Protein AF-A0A9E1ZMA5-F1 (afdb_monomer_lite)

Foldseek 3Di:
DDDDDDDDDDDDDPDPPDPDPPPPPPPPVPVPPPPVVVVVLVVLLVLLVVLLVQLVVLLVVLLVVLVVQCVVVDDDPVSNVVSVVSNVVSNVVSVVSNVVSVVSVVVSVVVVVVVVVVVVVVVVVVVVVVVVVPD

Secondary structure (DSSP, 8-state):
--------------------GGG-----------HHHHHHHHHHHHHHHHHHHHHHHHHHHHHHHHHHHHHHH-S-HHHHHHHHHHHHHHHHHHHHHHHHHHHHHHHHHHHHHHHHHHHHHHHHHHHHHHHTT--

pLDDT: mean 74.42, std 21.6, range [31.61, 96.75]

Sequence (135 aa):
MQQTDTQWDSSPNDQRAFPNPNNSKSSESEITYSPARVNNYSSIKSVASFFVFAAWLFVIIGSIASTLYLFNTGFDFIKIGTAFLIFLLFGTSAFFFVFSAQSIYVILDIEANSRQTTKTLEKILRILSANDIEL

Structure (mmCIF, N/CA/C/O backbone):
data_AF-A0A9E1ZMA5-F1
#
_entry.id   AF-A0A9E1ZMA5-F1
#
loop_
_atom_site.group_PDB
_atom_site.id
_atom_site.type_symbol
_atom_site.label_atom_id
_atom_site.label_alt_id
_atom_site.label_comp_id
_atom_site.label_asym_id
_atom_site.label_entity_id
_atom_site.label_seq_id
_atom_site.pdbx_PDB_ins_code
_atom_site.Cartn_x
_atom_site.Cartn_y
_atom_site.Cartn_z
_atom_site.occupancy
_atom_site.B_iso_or_equiv
_atom_site.auth_seq_id
_atom_site.auth_comp_id
_atom_site.auth_asym_id
_atom_site.auth_atom_id
_atom_site.pdbx_PDB_model_num
ATOM 1 N N . MET A 1 1 ? -77.661 -38.646 11.990 1.00 40.56 1 MET A N 1
ATOM 2 C CA . MET A 1 1 ? -76.882 -39.597 12.815 1.00 40.56 1 MET A CA 1
ATOM 3 C C . MET A 1 1 ? -75.423 -39.196 12.621 1.00 40.56 1 MET A C 1
ATOM 5 O O . MET A 1 1 ? -74.973 -39.319 11.498 1.00 40.56 1 MET A O 1
ATOM 9 N N . GLN A 1 2 ? -74.680 -38.562 13.527 1.00 40.91 2 GLN A N 1
ATOM 10 C CA . GLN A 1 2 ? -74.692 -38.473 14.993 1.00 40.91 2 GLN A CA 1
ATOM 11 C C . GLN A 1 2 ? -74.788 -37.012 15.495 1.00 40.91 2 GLN A C 1
ATOM 13 O O . GLN A 1 2 ? -74.405 -36.083 14.791 1.00 40.91 2 GLN A O 1
ATOM 18 N N . GLN A 1 3 ? -75.352 -36.858 16.696 1.00 33.31 3 GLN A N 1
ATOM 19 C CA . GLN A 1 3 ? -75.436 -35.651 17.533 1.00 33.31 3 GLN A CA 1
ATOM 20 C C . GLN A 1 3 ? -74.205 -35.516 18.450 1.00 33.31 3 GLN A C 1
ATOM 22 O O . GLN A 1 3 ? -73.451 -36.477 18.586 1.00 33.31 3 GLN A O 1
ATOM 27 N N . THR A 1 4 ? -74.167 -34.380 19.165 1.00 37.62 4 THR A N 1
ATOM 28 C CA . THR A 1 4 ? -73.482 -34.036 20.438 1.00 37.62 4 THR A CA 1
ATOM 29 C C . THR A 1 4 ? -72.155 -33.279 20.325 1.00 37.62 4 THR A C 1
ATOM 31 O O . THR A 1 4 ? -71.304 -33.652 19.529 1.00 37.62 4 THR A O 1
ATOM 34 N N . ASP A 1 5 ? -71.865 -32.211 21.075 1.00 35.72 5 ASP A N 1
ATOM 35 C CA . ASP A 1 5 ? -72.645 -31.281 21.913 1.00 35.72 5 ASP A CA 1
ATOM 36 C C . ASP A 1 5 ? -71.749 -30.044 22.149 1.00 35.72 5 ASP A C 1
ATOM 38 O O . ASP A 1 5 ? -70.539 -30.167 22.344 1.00 35.72 5 ASP A O 1
ATOM 42 N N . THR A 1 6 ? -72.323 -28.842 22.135 1.00 44.59 6 THR A N 1
ATOM 43 C CA . THR A 1 6 ? -71.701 -27.632 22.701 1.00 44.59 6 THR A CA 1
ATOM 44 C C . THR A 1 6 ? -71.899 -27.623 24.212 1.00 44.59 6 THR A C 1
ATOM 46 O O . THR A 1 6 ? -73.045 -27.656 24.652 1.00 44.59 6 THR A O 1
ATOM 49 N N . GLN A 1 7 ? -70.836 -27.439 25.000 1.00 31.61 7 GLN A N 1
ATOM 50 C CA . GLN A 1 7 ? -70.981 -26.944 26.371 1.00 31.61 7 GLN A CA 1
ATOM 51 C C . GLN A 1 7 ? -69.816 -26.021 26.751 1.00 31.61 7 GLN A C 1
ATOM 53 O O . GLN A 1 7 ? -68.664 -26.437 26.850 1.00 31.61 7 GLN A O 1
ATOM 58 N N . TRP A 1 8 ? -70.148 -24.741 26.920 1.00 37.75 8 TRP A N 1
ATOM 59 C CA . TRP A 1 8 ? -69.373 -23.773 27.689 1.00 37.75 8 TRP A CA 1
ATOM 60 C C . TRP A 1 8 ? -69.578 -24.073 29.173 1.00 37.75 8 TRP A C 1
ATOM 62 O O . TRP A 1 8 ? -70.722 -24.246 29.593 1.00 37.75 8 TRP A O 1
ATOM 72 N N . ASP A 1 9 ? -68.503 -24.082 29.958 1.00 35.44 9 ASP A N 1
ATOM 73 C CA . ASP A 1 9 ? -68.602 -24.027 31.414 1.00 35.44 9 ASP A CA 1
ATOM 74 C C . ASP A 1 9 ? -67.513 -23.127 32.020 1.00 35.44 9 ASP A C 1
ATOM 76 O O . ASP A 1 9 ? -66.517 -22.773 31.389 1.00 35.44 9 ASP A O 1
ATOM 80 N N . SER A 1 10 ? -67.792 -22.693 33.235 1.00 43.41 10 SER A N 1
ATOM 81 C CA . SER A 1 10 ? -67.541 -21.371 33.798 1.00 43.41 10 SER A CA 1
ATOM 82 C C . SER A 1 10 ? -66.279 -21.311 34.677 1.00 43.41 10 SER A C 1
ATOM 84 O O . SER A 1 10 ? -65.967 -22.262 35.384 1.00 43.41 10 SER A O 1
ATOM 86 N N . SER A 1 11 ? -65.605 -20.150 34.694 1.00 39.47 11 SER A N 1
ATOM 87 C CA . SER A 1 11 ? -64.597 -19.684 35.686 1.00 39.47 11 SER A CA 1
ATOM 88 C C . SER A 1 11 ? -64.997 -20.027 37.142 1.00 39.47 11 SER A C 1
ATOM 90 O O . SER A 1 11 ? -66.198 -19.933 37.411 1.00 39.47 11 SER A O 1
ATOM 92 N N . PRO A 1 12 ? -64.095 -20.362 38.107 1.00 41.72 12 PRO A N 1
ATOM 93 C CA . PRO A 1 12 ? -63.187 -19.366 38.718 1.00 41.72 12 PRO A CA 1
ATOM 94 C C . PRO A 1 12 ? -61.888 -19.919 39.360 1.00 41.72 12 PRO A C 1
ATOM 96 O O . PRO A 1 12 ? -61.926 -20.842 40.165 1.00 41.72 12 PRO A O 1
ATOM 99 N N . ASN A 1 13 ? -60.733 -19.297 39.103 1.00 35.97 13 ASN A N 1
ATOM 100 C CA . ASN A 1 13 ? -59.745 -19.021 40.161 1.00 35.97 13 ASN A CA 1
ATOM 101 C C . ASN A 1 13 ? -58.553 -18.228 39.622 1.00 35.97 13 ASN A C 1
ATOM 103 O O . ASN A 1 13 ? -57.621 -18.762 39.021 1.00 35.97 13 ASN A O 1
ATOM 107 N N . ASP A 1 14 ? -58.583 -16.939 39.942 1.00 47.12 14 ASP A N 1
ATOM 108 C CA . ASP A 1 14 ? -57.405 -16.130 40.205 1.00 47.12 14 ASP A CA 1
ATOM 109 C C . ASP A 1 14 ? -56.478 -16.854 41.194 1.00 47.12 14 ASP A C 1
ATOM 111 O O . ASP A 1 14 ? -56.626 -16.758 42.411 1.00 47.12 14 ASP A O 1
ATOM 115 N N . GLN A 1 15 ? -55.468 -17.550 40.685 1.00 40.34 15 GLN A N 1
ATOM 116 C CA . GLN A 1 15 ? -54.237 -17.761 41.434 1.00 40.34 15 GLN A CA 1
ATOM 117 C C . GLN A 1 15 ? -53.118 -17.081 40.666 1.00 40.34 15 GLN A C 1
ATOM 119 O O . GLN A 1 15 ? -52.519 -17.635 39.747 1.00 40.34 15 GLN A O 1
ATOM 124 N N . ARG A 1 16 ? -52.851 -15.831 41.064 1.00 40.94 16 ARG A N 1
ATOM 125 C CA . ARG A 1 16 ? -51.581 -15.158 40.802 1.00 40.94 16 ARG A CA 1
ATOM 126 C C . ARG A 1 16 ? -50.485 -16.060 41.362 1.00 40.94 16 ARG A C 1
ATOM 128 O O . ARG A 1 16 ? -50.211 -16.039 42.559 1.00 40.94 16 ARG A O 1
ATOM 135 N N . ALA A 1 17 ? -49.892 -16.883 40.508 1.00 40.66 17 ALA A N 1
ATOM 136 C CA . ALA A 1 17 ? -48.641 -17.539 40.822 1.00 40.66 17 ALA A CA 1
ATOM 137 C C . ALA A 1 17 ? -47.602 -16.423 40.963 1.00 40.66 17 ALA A C 1
ATOM 139 O O . ALA A 1 17 ? -47.193 -15.810 39.977 1.00 40.66 17 ALA A O 1
ATOM 140 N N . PHE A 1 18 ? -47.246 -16.098 42.205 1.00 41.31 18 PHE A N 1
ATOM 141 C CA . PHE A 1 18 ? -46.121 -15.221 42.487 1.00 41.31 18 PHE A CA 1
ATOM 142 C C . PHE A 1 18 ? -44.887 -15.810 41.793 1.00 41.31 18 PHE A C 1
ATOM 144 O O . PHE A 1 18 ? -44.570 -16.981 42.031 1.00 41.31 18 PHE A O 1
ATOM 151 N N . PRO A 1 19 ? -44.198 -15.060 40.917 1.00 43.59 19 PRO A N 1
ATOM 152 C CA . PRO A 1 19 ? -42.943 -15.535 40.369 1.00 43.59 19 PRO A CA 1
ATOM 153 C C . PRO A 1 19 ? -41.966 -15.736 41.530 1.00 43.59 19 PRO A C 1
ATOM 155 O O . PRO A 1 19 ? -41.741 -14.832 42.332 1.00 43.59 19 PRO A O 1
ATOM 158 N N . ASN A 1 20 ? -41.424 -16.949 41.637 1.00 41.25 20 ASN A N 1
ATOM 159 C CA . ASN A 1 20 ? -40.355 -17.280 42.570 1.00 41.25 20 ASN A CA 1
ATOM 160 C C . ASN A 1 20 ? -39.155 -16.349 42.289 1.00 41.25 20 ASN A C 1
ATOM 162 O O . ASN A 1 20 ? -38.581 -16.443 41.199 1.00 41.25 20 ASN A O 1
ATOM 166 N N . PRO A 1 21 ? -38.757 -15.468 43.226 1.00 47.53 21 PRO A N 1
ATOM 167 C CA . PRO A 1 21 ? -37.695 -14.489 42.995 1.00 47.53 21 PRO A CA 1
ATOM 168 C C . PRO A 1 21 ? -36.304 -15.126 42.845 1.00 47.53 21 PRO A C 1
ATOM 170 O O . PRO A 1 21 ? -35.377 -14.458 42.399 1.00 47.53 21 PRO A O 1
ATOM 173 N N . ASN A 1 22 ? -36.155 -16.423 43.134 1.00 42.69 22 ASN A N 1
ATOM 174 C CA . ASN A 1 22 ? -34.858 -17.105 43.124 1.00 42.69 22 ASN A CA 1
ATOM 175 C C . ASN A 1 22 ? -34.517 -17.805 41.800 1.00 42.69 22 ASN A C 1
ATOM 177 O O . ASN A 1 22 ? -33.535 -18.540 41.741 1.00 42.69 22 ASN A O 1
ATOM 181 N N . ASN A 1 23 ? -35.307 -17.610 40.738 1.00 42.53 23 ASN A N 1
ATOM 182 C CA . ASN A 1 23 ? -35.002 -18.170 39.416 1.00 42.53 23 ASN A CA 1
ATOM 183 C C . ASN A 1 23 ? -34.707 -17.096 38.360 1.00 42.53 23 ASN A C 1
ATOM 185 O O . ASN A 1 23 ? -34.967 -17.294 37.172 1.00 42.53 23 ASN A O 1
ATOM 189 N N . SER A 1 24 ? -34.124 -15.969 38.774 1.00 42.00 24 SER A N 1
ATOM 190 C CA . SER A 1 24 ? -33.403 -15.086 37.861 1.00 42.00 24 SER A CA 1
ATOM 191 C C . SER A 1 24 ? -32.073 -15.745 37.485 1.00 42.00 24 SER A C 1
ATOM 193 O O . SER A 1 24 ? -30.986 -15.313 37.858 1.00 42.00 24 SER A O 1
ATOM 195 N N . LYS A 1 25 ? -32.145 -16.783 36.641 1.00 39.88 25 LYS A N 1
ATOM 196 C CA . LYS A 1 25 ? -31.126 -16.904 35.599 1.00 39.88 25 LYS A CA 1
ATOM 197 C C . LYS A 1 25 ? -31.212 -15.579 34.859 1.00 39.88 25 LYS A C 1
ATOM 199 O O . LYS A 1 25 ? -32.134 -15.381 34.069 1.00 39.88 25 LYS A O 1
ATOM 204 N N . SER A 1 26 ? -30.333 -14.642 35.213 1.00 40.47 26 SER A N 1
ATOM 205 C CA . SER A 1 26 ? -30.095 -13.466 34.406 1.00 40.47 26 SER A CA 1
ATOM 206 C C . SER A 1 26 ? -29.814 -14.031 33.028 1.00 40.47 26 SER A C 1
ATOM 208 O O . SER A 1 26 ? -28.816 -14.710 32.790 1.00 40.47 26 SER A O 1
ATOM 210 N N . SER A 1 27 ? -30.785 -13.882 32.135 1.00 41.84 27 SER A N 1
ATOM 211 C CA . SER A 1 27 ? -30.512 -13.973 30.724 1.00 41.84 27 SER A CA 1
ATOM 212 C C . SER A 1 27 ? -29.455 -12.905 30.521 1.00 41.84 27 SER A C 1
ATOM 214 O O . SER A 1 27 ? -29.780 -11.717 30.483 1.00 41.84 27 SER A O 1
ATOM 216 N N . GLU A 1 28 ? -28.188 -13.319 30.532 1.00 46.53 28 GLU A N 1
ATOM 217 C CA . GLU A 1 28 ? -27.114 -12.608 29.881 1.00 46.53 28 GLU A CA 1
ATOM 218 C C . GLU A 1 28 ? -27.665 -12.335 28.493 1.00 46.53 28 GLU A C 1
ATOM 220 O O . GLU A 1 28 ? -27.650 -13.186 27.607 1.00 46.53 28 GLU A O 1
ATOM 225 N N . SER A 1 29 ? -28.264 -11.161 28.325 1.00 46.53 29 SER A N 1
ATOM 226 C CA . SER A 1 29 ? -28.430 -10.556 27.030 1.00 46.53 29 SER A CA 1
ATOM 227 C C . SER A 1 29 ? -27.001 -10.296 26.583 1.00 46.53 29 SER A C 1
ATOM 229 O O . SER A 1 29 ? -26.416 -9.238 26.813 1.00 46.53 29 SER A O 1
ATOM 231 N N . GLU A 1 30 ? -26.371 -11.347 26.063 1.00 44.91 30 GLU A N 1
ATOM 232 C CA . GLU A 1 30 ? -25.208 -11.236 25.221 1.00 44.91 30 GLU A CA 1
ATOM 233 C C . GLU A 1 30 ? -25.655 -10.284 24.125 1.00 44.91 30 GLU A C 1
ATOM 235 O O . GLU A 1 30 ? -26.567 -10.596 23.350 1.00 44.91 30 GLU A O 1
ATOM 240 N N . ILE A 1 31 ? -25.117 -9.063 24.155 1.00 51.16 31 ILE A N 1
ATOM 241 C CA . ILE A 1 31 ? -25.389 -8.059 23.138 1.00 51.16 31 ILE A CA 1
ATOM 242 C C . ILE A 1 31 ? -24.977 -8.700 21.819 1.00 51.16 31 ILE A C 1
ATOM 244 O O . ILE A 1 31 ? -23.800 -8.752 21.456 1.00 51.16 31 ILE A O 1
ATOM 248 N N . THR A 1 32 ? -25.967 -9.249 21.124 1.00 45.03 32 THR A N 1
ATOM 249 C CA . THR A 1 32 ? -25.786 -9.897 19.841 1.00 45.03 32 THR A CA 1
ATOM 250 C C . THR A 1 32 ? -25.611 -8.755 18.863 1.00 45.03 32 THR A C 1
ATOM 252 O O . THR A 1 32 ? -26.573 -8.157 18.380 1.00 45.03 32 THR A O 1
ATOM 255 N N . TYR A 1 33 ? -24.358 -8.358 18.651 1.00 49.06 33 TYR A N 1
ATOM 256 C CA . TYR A 1 33 ? -24.036 -7.368 17.639 1.00 49.06 33 TYR A CA 1
ATOM 257 C C . TYR A 1 33 ? -2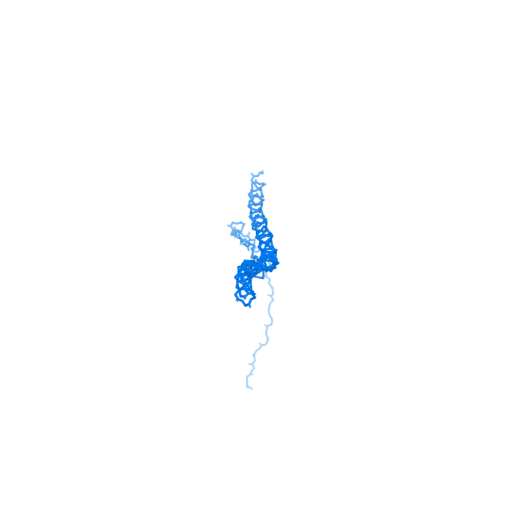4.580 -7.873 16.304 1.00 49.06 33 TYR A C 1
ATOM 259 O O . TYR A 1 33 ? -24.339 -9.020 15.929 1.00 49.06 33 TYR A O 1
ATOM 267 N N . SER A 1 34 ? -25.321 -7.017 15.595 1.00 48.06 34 SER A N 1
ATOM 268 C CA . SER A 1 34 ? -25.901 -7.378 14.301 1.00 48.06 34 SER A CA 1
ATOM 269 C C . SER A 1 34 ? -24.822 -7.996 13.391 1.00 48.06 34 SER A C 1
ATOM 271 O O . SER A 1 34 ? -23.761 -7.378 13.228 1.00 48.06 34 SER A O 1
ATOM 273 N N . PRO A 1 35 ? -25.068 -9.170 12.774 1.00 51.34 35 PRO A N 1
ATOM 274 C CA . PRO A 1 35 ? -24.126 -9.842 11.870 1.00 51.34 35 PRO A CA 1
ATOM 275 C C . PRO A 1 35 ? -23.576 -8.919 10.772 1.00 51.34 35 PRO A C 1
ATOM 277 O O . PRO A 1 35 ? -22.428 -9.057 10.344 1.00 51.34 35 PRO A O 1
ATOM 280 N N . ALA A 1 36 ? -24.359 -7.907 10.381 1.00 48.44 36 ALA A N 1
ATOM 281 C CA . ALA A 1 36 ? -23.968 -6.870 9.433 1.00 48.44 36 ALA A CA 1
ATOM 282 C C . ALA A 1 36 ? -22.710 -6.081 9.862 1.00 48.44 36 ALA A C 1
ATOM 284 O O . ALA A 1 36 ? -21.892 -5.720 9.019 1.00 48.44 36 ALA A O 1
ATOM 285 N N . ARG A 1 37 ? -22.494 -5.848 11.167 1.00 50.84 37 ARG A N 1
ATOM 286 C CA . ARG A 1 37 ? -21.318 -5.111 11.680 1.00 50.84 37 ARG A CA 1
ATOM 287 C C . ARG A 1 37 ? -20.039 -5.945 11.745 1.00 50.84 37 ARG A C 1
ATOM 289 O O . ARG A 1 37 ? -18.946 -5.382 11.706 1.00 50.84 37 ARG A O 1
ATOM 296 N N . VAL A 1 38 ? -20.144 -7.267 11.862 1.00 55.28 38 VAL A N 1
ATOM 297 C CA . VAL A 1 38 ? -18.973 -8.163 11.848 1.00 55.28 38 VAL A CA 1
ATOM 298 C C . VAL A 1 38 ? -18.505 -8.385 10.407 1.00 55.28 38 VAL A C 1
ATOM 300 O O . VAL A 1 38 ? -17.305 -8.352 10.135 1.00 55.28 38 VAL A O 1
ATOM 303 N N . ASN A 1 39 ? -19.454 -8.488 9.469 1.00 57.84 39 ASN A N 1
ATOM 304 C CA . ASN A 1 39 ? -19.167 -8.608 8.040 1.00 57.84 39 ASN A CA 1
ATOM 305 C C . ASN A 1 39 ? -18.490 -7.343 7.466 1.00 57.84 39 ASN A C 1
ATOM 307 O O . ASN A 1 39 ? -17.612 -7.435 6.604 1.00 57.84 39 ASN A O 1
ATOM 311 N N . ASN A 1 40 ? -18.816 -6.164 8.010 1.00 69.12 40 ASN A N 1
ATOM 312 C CA . ASN A 1 40 ? -18.167 -4.904 7.637 1.00 69.12 40 ASN A CA 1
ATOM 313 C C . ASN A 1 40 ? -16.684 -4.844 8.033 1.00 69.12 40 ASN A C 1
ATOM 315 O O . ASN A 1 40 ? -15.878 -4.369 7.241 1.00 69.12 40 ASN A O 1
ATOM 319 N N . TYR A 1 41 ? -16.290 -5.367 9.200 1.00 77.69 41 TYR A N 1
ATOM 320 C CA . TYR A 1 41 ? -14.888 -5.306 9.643 1.00 77.69 41 TYR A CA 1
ATOM 321 C C . TYR A 1 41 ? -13.959 -6.117 8.724 1.00 77.69 41 TYR A C 1
ATOM 323 O O . TYR A 1 41 ? -12.924 -5.624 8.278 1.00 77.69 41 TYR A O 1
ATOM 331 N N . SER A 1 42 ? -14.358 -7.350 8.388 1.00 81.81 42 SER A N 1
ATOM 332 C CA . SER A 1 42 ? -13.610 -8.207 7.456 1.00 81.81 42 SER A CA 1
ATOM 333 C C . SER A 1 42 ? -13.510 -7.577 6.062 1.00 81.81 42 SER A C 1
ATOM 335 O O . SER A 1 42 ? -12.431 -7.531 5.469 1.00 81.81 42 SER A O 1
ATOM 337 N N . SER A 1 43 ? -14.617 -7.010 5.574 1.00 83.50 43 SER A N 1
ATOM 338 C CA . SER A 1 43 ? -14.672 -6.345 4.268 1.00 83.50 43 SER A CA 1
ATOM 339 C C . SER A 1 43 ? -13.757 -5.119 4.212 1.00 83.50 43 SER A C 1
ATOM 341 O O . SER A 1 43 ? -12.970 -4.977 3.282 1.00 83.50 43 SER A O 1
ATOM 343 N N . ILE A 1 44 ? -13.778 -4.263 5.237 1.00 84.88 44 ILE A N 1
ATOM 344 C CA . ILE A 1 44 ? -12.929 -3.065 5.301 1.00 84.88 44 ILE A CA 1
ATOM 345 C C . ILE A 1 44 ? -11.445 -3.447 5.429 1.00 84.88 44 ILE A C 1
ATOM 347 O O . ILE A 1 44 ? -10.589 -2.850 4.776 1.00 84.88 44 ILE A O 1
ATOM 351 N N . LYS A 1 45 ? -11.123 -4.498 6.193 1.00 87.56 45 LYS A N 1
ATOM 352 C CA . LYS A 1 45 ? -9.760 -5.045 6.260 1.00 87.56 45 LYS A CA 1
ATOM 353 C C . LYS A 1 45 ? -9.288 -5.587 4.904 1.00 87.56 45 LYS A C 1
ATOM 355 O O . LYS A 1 45 ? -8.125 -5.407 4.532 1.00 87.56 45 LYS A O 1
ATOM 360 N N . SER A 1 46 ? -10.183 -6.226 4.149 1.00 89.81 46 SER A N 1
ATOM 361 C CA . SER A 1 46 ? -9.904 -6.681 2.784 1.00 89.81 46 SER A CA 1
ATOM 362 C C . SER A 1 46 ? -9.619 -5.504 1.846 1.00 89.81 46 SER A C 1
ATOM 364 O O . SER A 1 46 ? -8.643 -5.553 1.101 1.00 89.81 46 SER A O 1
ATOM 366 N N . VAL A 1 47 ? -10.372 -4.405 1.955 1.00 90.25 47 VAL A N 1
ATOM 367 C CA . VAL A 1 47 ? -10.116 -3.166 1.198 1.00 90.25 47 VAL A CA 1
ATOM 368 C C . VAL A 1 47 ? -8.734 -2.584 1.519 1.00 90.25 47 VAL A C 1
ATOM 370 O O . VAL A 1 47 ? -7.988 -2.237 0.604 1.00 90.25 47 VAL A O 1
ATOM 373 N N . ALA A 1 48 ? -8.335 -2.536 2.794 1.00 90.94 48 ALA A N 1
ATOM 374 C CA . ALA A 1 48 ? -6.987 -2.098 3.169 1.00 90.94 48 ALA A CA 1
ATOM 375 C C . ALA A 1 48 ? -5.897 -3.002 2.564 1.00 90.94 48 ALA A C 1
ATOM 377 O O . ALA A 1 48 ? -4.890 -2.519 2.048 1.00 90.94 48 ALA A O 1
ATOM 378 N N . SER A 1 49 ? -6.123 -4.317 2.563 1.00 91.62 49 SER A N 1
ATOM 379 C CA . SER A 1 49 ? -5.205 -5.292 1.958 1.00 91.62 49 SER A CA 1
ATOM 380 C C . SER A 1 49 ? -5.113 -5.129 0.437 1.00 91.62 49 SER A C 1
ATOM 382 O O . SER A 1 49 ? -4.022 -5.211 -0.126 1.00 91.62 49 SER A O 1
ATOM 384 N N . PHE A 1 50 ? -6.234 -4.833 -0.227 1.00 94.94 50 PHE A N 1
ATOM 385 C CA . PHE A 1 50 ? -6.273 -4.513 -1.652 1.00 94.94 50 PHE A CA 1
ATOM 386 C C . PHE A 1 50 ? -5.440 -3.270 -1.973 1.00 94.94 50 PHE A C 1
ATOM 388 O O . PHE A 1 50 ? -4.681 -3.286 -2.938 1.00 94.94 50 PHE A O 1
ATOM 395 N N . PHE A 1 51 ? -5.509 -2.220 -1.151 1.00 94.31 51 PHE A N 1
ATOM 396 C CA . PHE A 1 51 ? -4.676 -1.034 -1.346 1.00 94.31 51 PHE A CA 1
ATOM 397 C C . PHE A 1 51 ? -3.180 -1.328 -1.192 1.00 94.31 51 PHE A C 1
ATOM 399 O O . PHE A 1 51 ? -2.386 -0.862 -2.005 1.00 94.31 51 PHE A O 1
ATOM 406 N N . VAL A 1 52 ? -2.779 -2.152 -0.219 1.00 93.69 52 VAL A N 1
ATOM 407 C CA . VAL A 1 52 ? -1.374 -2.587 -0.103 1.00 93.69 52 VAL A CA 1
ATOM 408 C C . VAL A 1 52 ? -0.941 -3.370 -1.343 1.00 93.69 52 VAL A C 1
ATOM 410 O O . VAL A 1 52 ? 0.132 -3.120 -1.888 1.00 93.69 52 VAL A O 1
ATOM 413 N N . PHE A 1 53 ? -1.780 -4.288 -1.825 1.00 96.38 53 PHE A N 1
ATOM 414 C CA . PHE A 1 53 ? -1.507 -5.031 -3.053 1.00 96.38 53 PHE A CA 1
ATOM 415 C C . PHE A 1 53 ? -1.384 -4.104 -4.273 1.00 96.38 53 PHE A C 1
ATOM 417 O O . PHE A 1 53 ? -0.426 -4.215 -5.038 1.00 96.38 53 PHE A O 1
ATOM 424 N N . ALA A 1 54 ? -2.305 -3.150 -4.424 1.00 94.88 54 ALA A N 1
ATOM 425 C CA . ALA A 1 54 ? -2.272 -2.156 -5.490 1.00 94.88 54 ALA A CA 1
ATOM 426 C C . ALA A 1 54 ? -0.993 -1.309 -5.432 1.00 94.88 54 ALA A C 1
ATOM 428 O O . ALA A 1 54 ? -0.378 -1.071 -6.468 1.00 94.88 54 ALA A O 1
ATOM 429 N N . ALA A 1 55 ? -0.532 -0.921 -4.239 1.00 95.75 55 ALA A N 1
ATOM 430 C CA . ALA A 1 55 ? 0.729 -0.203 -4.085 1.00 95.75 55 ALA A CA 1
ATOM 431 C C . ALA A 1 55 ? 1.914 -0.989 -4.666 1.00 95.75 55 ALA A C 1
ATOM 433 O O . ALA A 1 55 ? 2.679 -0.457 -5.471 1.00 95.75 55 ALA A O 1
ATOM 434 N N . TRP A 1 56 ? 2.036 -2.271 -4.315 1.00 95.69 56 TRP A N 1
ATOM 435 C CA . TRP A 1 56 ? 3.088 -3.137 -4.851 1.00 95.69 56 TRP A CA 1
ATOM 436 C C . TRP A 1 56 ? 2.982 -3.318 -6.362 1.00 95.69 56 TRP A C 1
ATOM 438 O O . TRP A 1 56 ? 3.994 -3.259 -7.061 1.00 95.69 56 TRP A O 1
ATOM 448 N N . LEU A 1 57 ? 1.762 -3.473 -6.876 1.00 96.75 57 LEU A N 1
ATOM 449 C CA . LEU A 1 57 ? 1.520 -3.572 -8.309 1.00 96.75 57 LEU A CA 1
ATOM 450 C C . LEU A 1 57 ? 2.018 -2.318 -9.045 1.00 96.75 57 LEU A C 1
ATOM 452 O O . LEU A 1 57 ? 2.689 -2.434 -10.067 1.00 96.75 57 LEU A O 1
ATOM 456 N N . PHE A 1 58 ? 1.764 -1.126 -8.499 1.00 95.31 58 PHE A N 1
ATOM 457 C CA . PHE A 1 58 ? 2.246 0.133 -9.070 1.00 95.31 58 PHE A CA 1
ATOM 458 C C . PHE A 1 58 ? 3.774 0.235 -9.059 1.00 95.31 58 PHE A C 1
ATOM 460 O O . PHE A 1 58 ? 4.351 0.657 -10.059 1.00 95.31 58 PHE A O 1
ATOM 467 N N . VAL A 1 59 ? 4.444 -0.196 -7.986 1.00 94.56 59 VAL A N 1
ATOM 468 C CA . VAL A 1 59 ? 5.918 -0.225 -7.933 1.00 94.56 59 VAL A CA 1
ATOM 469 C C . VAL A 1 59 ? 6.489 -1.15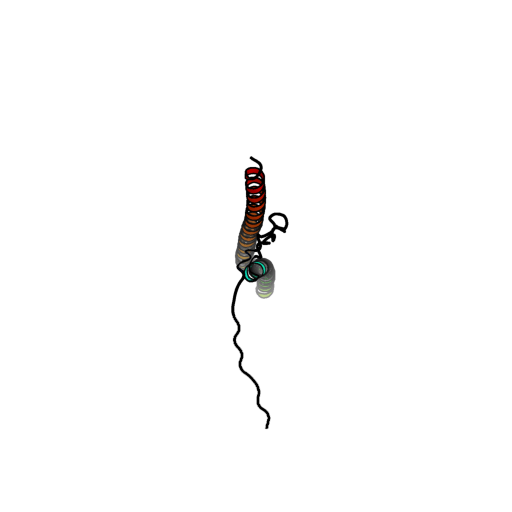6 -9.003 1.00 94.56 59 VAL A C 1
ATOM 471 O O . VAL A 1 59 ? 7.439 -0.787 -9.697 1.00 94.56 59 VAL A O 1
ATOM 474 N N . ILE A 1 60 ? 5.900 -2.342 -9.181 1.00 96.06 60 ILE A N 1
ATOM 475 C CA . ILE A 1 60 ? 6.328 -3.308 -10.201 1.00 96.06 60 ILE A CA 1
ATOM 476 C C . ILE A 1 60 ? 6.124 -2.729 -11.602 1.00 96.06 60 ILE A C 1
ATOM 478 O O . ILE A 1 60 ? 7.062 -2.714 -12.399 1.00 96.06 60 ILE A O 1
ATOM 482 N N . ILE A 1 61 ? 4.932 -2.201 -11.893 1.00 95.56 61 ILE A N 1
ATOM 483 C CA . ILE A 1 61 ? 4.619 -1.599 -13.195 1.00 95.56 61 ILE A CA 1
ATOM 484 C C . ILE A 1 61 ? 5.551 -0.420 -13.479 1.00 95.56 61 ILE A C 1
ATOM 486 O O . ILE A 1 61 ? 6.116 -0.349 -14.567 1.00 95.56 61 ILE A O 1
ATOM 490 N N . GLY A 1 62 ? 5.771 0.469 -12.508 1.00 93.44 62 GLY A N 1
ATOM 491 C CA . GLY A 1 62 ? 6.677 1.607 -12.653 1.00 93.44 62 GLY A CA 1
ATOM 492 C C . GLY A 1 62 ? 8.119 1.189 -12.914 1.00 93.44 62 GLY A C 1
ATOM 493 O O . GLY A 1 62 ? 8.782 1.772 -13.772 1.00 93.44 62 GLY A O 1
ATOM 494 N N . SER A 1 63 ? 8.584 0.138 -12.237 1.00 94.38 63 SER A N 1
ATOM 495 C CA . SER A 1 63 ? 9.918 -0.432 -12.453 1.00 94.38 63 SER A CA 1
ATOM 496 C C . SER A 1 63 ? 10.052 -1.014 -13.862 1.00 94.38 63 SER A C 1
ATOM 498 O O . SER A 1 63 ? 11.012 -0.700 -14.567 1.00 94.38 63 SER A O 1
ATOM 500 N N . ILE A 1 64 ? 9.071 -1.805 -14.311 1.00 95.31 64 ILE A N 1
ATOM 501 C CA . ILE A 1 64 ? 9.056 -2.390 -15.659 1.00 95.31 64 ILE A CA 1
ATOM 502 C C . ILE A 1 64 ? 8.987 -1.286 -16.718 1.00 95.31 64 ILE A C 1
ATOM 504 O O . ILE A 1 64 ? 9.768 -1.307 -17.663 1.00 95.31 64 ILE A O 1
ATOM 508 N N . ALA A 1 65 ? 8.105 -0.299 -16.553 1.00 93.56 65 ALA A N 1
ATOM 509 C CA . ALA A 1 65 ? 7.928 0.798 -17.499 1.00 93.56 65 ALA A CA 1
ATOM 510 C C . ALA A 1 65 ? 9.196 1.655 -17.630 1.00 93.56 65 ALA A C 1
ATOM 512 O O . ALA A 1 65 ? 9.644 1.924 -18.743 1.00 93.56 65 ALA A O 1
ATOM 513 N N . SER A 1 66 ? 9.809 2.030 -16.503 1.00 91.81 66 SER A N 1
ATOM 514 C CA . SER A 1 66 ? 11.079 2.766 -16.467 1.00 91.81 66 SER A CA 1
ATOM 515 C C . SER A 1 66 ? 12.209 1.984 -17.153 1.00 91.81 66 SER A C 1
ATOM 517 O O . SER A 1 66 ? 12.931 2.520 -17.996 1.00 91.81 66 SER A O 1
ATOM 519 N N . THR A 1 67 ? 12.296 0.682 -16.874 1.00 90.75 67 THR A N 1
ATOM 520 C CA . THR A 1 67 ? 13.290 -0.217 -17.474 1.00 90.75 67 THR A CA 1
ATOM 521 C C . THR A 1 67 ? 13.085 -0.363 -18.984 1.00 90.75 67 THR A C 1
ATOM 523 O O . THR A 1 67 ? 14.019 -0.169 -19.758 1.00 90.75 67 THR A O 1
ATOM 526 N N . LEU A 1 68 ? 11.857 -0.647 -19.430 1.00 91.94 68 LEU A N 1
ATOM 527 C CA . LEU A 1 68 ? 11.519 -0.772 -20.850 1.00 91.94 68 LEU A CA 1
ATOM 528 C C . LEU A 1 68 ? 11.769 0.527 -21.615 1.00 91.94 68 LEU A C 1
ATOM 530 O O . LEU A 1 68 ? 12.211 0.480 -22.763 1.00 91.94 68 LEU A O 1
ATOM 534 N N . TYR A 1 69 ? 11.509 1.678 -20.994 1.00 90.88 69 TYR A N 1
ATOM 535 C CA . TYR A 1 69 ? 11.805 2.973 -21.590 1.00 90.88 69 TYR A CA 1
ATOM 536 C C . TYR A 1 69 ? 13.309 3.137 -21.844 1.00 90.88 69 TYR A C 1
ATOM 538 O O . TYR A 1 69 ? 13.703 3.487 -22.958 1.00 90.88 69 TYR A O 1
ATOM 546 N N . LEU A 1 70 ? 14.159 2.815 -20.862 1.00 89.88 70 LEU A N 1
ATOM 547 C CA . LEU A 1 70 ? 15.618 2.866 -21.021 1.00 89.88 70 LEU A CA 1
ATOM 548 C C . LEU A 1 70 ? 16.123 1.903 -22.098 1.00 89.88 70 LEU A C 1
ATOM 550 O O . LEU A 1 70 ? 16.928 2.297 -22.940 1.00 89.88 70 LEU A O 1
ATOM 554 N N . PHE A 1 71 ? 15.622 0.666 -22.117 1.00 89.06 71 PHE A N 1
ATOM 555 C CA . PHE A 1 71 ? 16.036 -0.324 -23.113 1.00 89.06 71 PHE A CA 1
ATOM 556 C C . PHE A 1 71 ? 15.639 0.060 -24.542 1.00 89.06 71 PHE A C 1
ATOM 558 O O . PHE A 1 71 ? 16.434 -0.133 -25.457 1.00 89.06 71 PHE A O 1
ATOM 565 N N . ASN A 1 72 ? 14.444 0.624 -24.748 1.00 88.25 72 ASN A N 1
ATOM 566 C CA . ASN A 1 72 ? 13.981 0.996 -26.089 1.00 88.25 72 ASN A CA 1
ATOM 567 C C . ASN A 1 72 ? 14.582 2.306 -26.600 1.00 88.25 72 ASN A C 1
ATOM 569 O O . ASN A 1 72 ? 14.716 2.491 -27.807 1.00 88.25 72 ASN A O 1
ATOM 573 N N . THR A 1 73 ? 14.916 3.237 -25.705 1.00 83.81 73 THR A N 1
ATOM 574 C CA . THR A 1 73 ? 15.400 4.565 -26.104 1.00 83.81 73 THR A CA 1
ATOM 575 C C . THR A 1 73 ? 16.922 4.692 -26.048 1.00 83.81 73 THR A C 1
ATOM 577 O O . THR A 1 73 ? 17.464 5.622 -26.644 1.00 83.81 73 THR A O 1
ATOM 580 N N . GLY A 1 74 ? 17.627 3.754 -25.411 1.00 78.38 74 GLY A N 1
ATOM 581 C CA . GLY A 1 74 ? 19.079 3.777 -25.236 1.00 78.38 74 GLY A CA 1
ATOM 582 C C . GLY A 1 74 ? 19.530 4.635 -24.047 1.00 78.38 74 GLY A C 1
ATOM 583 O O . GLY A 1 74 ? 18.801 5.501 -23.563 1.00 78.38 74 GLY A O 1
ATOM 584 N N . PHE A 1 75 ? 20.754 4.397 -23.570 1.00 79.62 75 PHE A N 1
ATOM 585 C CA . PHE A 1 75 ? 21.304 5.081 -22.397 1.00 79.62 75 PHE A CA 1
ATOM 586 C C . PHE A 1 75 ? 21.838 6.477 -22.746 1.00 79.62 75 PHE A C 1
ATOM 588 O O . PHE A 1 75 ? 22.873 6.618 -23.389 1.00 79.62 75 PHE A O 1
ATOM 595 N N . ASP A 1 76 ? 21.129 7.503 -22.279 1.00 87.88 76 ASP A N 1
ATOM 596 C CA . ASP A 1 76 ? 21.534 8.913 -22.282 1.00 87.88 76 ASP A CA 1
ATOM 597 C C . ASP A 1 76 ? 21.071 9.545 -20.957 1.00 87.88 76 ASP A C 1
ATOM 599 O O . ASP A 1 76 ? 20.036 9.152 -20.411 1.00 87.88 76 ASP A O 1
ATOM 603 N N . PHE A 1 77 ? 21.807 10.524 -20.435 1.00 84.88 77 PHE A N 1
ATOM 604 C CA . PHE A 1 77 ? 21.514 11.201 -19.172 1.00 84.88 77 PHE A CA 1
ATOM 605 C C . PHE A 1 77 ? 20.098 11.795 -19.140 1.00 84.88 77 PHE A C 1
ATOM 607 O O . PHE A 1 77 ? 19.380 11.646 -18.151 1.00 84.88 77 PHE A O 1
ATOM 614 N N . ILE A 1 78 ? 19.646 12.388 -20.250 1.00 87.00 78 ILE A N 1
ATOM 615 C CA . ILE A 1 78 ? 18.284 12.937 -20.364 1.00 87.00 78 ILE A CA 1
ATOM 616 C C . ILE A 1 78 ? 17.235 11.820 -20.233 1.00 87.00 78 ILE A C 1
ATOM 618 O O . ILE A 1 78 ? 16.230 11.979 -19.540 1.00 87.00 78 ILE A O 1
ATOM 622 N N . LYS A 1 79 ? 17.490 10.658 -20.845 1.00 87.75 79 LYS A N 1
ATOM 623 C CA . LYS A 1 79 ? 16.576 9.505 -20.837 1.00 87.75 79 LYS A CA 1
ATOM 624 C C . LYS A 1 79 ? 16.533 8.818 -19.477 1.00 87.75 79 LYS A C 1
ATOM 626 O O . LYS A 1 79 ? 15.461 8.390 -19.061 1.00 87.75 79 LYS A O 1
ATOM 631 N N . ILE A 1 80 ? 17.655 8.784 -18.756 1.00 90.00 80 ILE A N 1
ATOM 632 C CA . ILE A 1 80 ? 17.704 8.365 -17.347 1.00 90.00 80 ILE A CA 1
ATOM 633 C C . ILE A 1 80 ? 16.810 9.271 -16.498 1.00 90.00 80 ILE A C 1
ATOM 635 O O . ILE A 1 80 ? 16.015 8.768 -15.706 1.00 90.00 80 ILE A O 1
ATOM 639 N N . GLY A 1 81 ? 16.866 10.589 -16.716 1.00 90.12 81 GLY A N 1
ATOM 640 C CA . GLY A 1 81 ? 15.971 11.540 -16.057 1.00 90.12 81 GLY A CA 1
ATOM 641 C C . GLY A 1 81 ? 14.492 11.242 -16.321 1.00 90.12 81 GLY A C 1
ATOM 642 O O . GLY A 1 81 ? 13.697 11.167 -15.386 1.00 90.12 81 GLY A O 1
ATOM 643 N N . THR A 1 82 ? 14.109 10.995 -17.577 1.00 90.88 82 THR A N 1
ATOM 644 C CA . THR A 1 82 ? 12.721 10.639 -17.919 1.00 90.88 82 THR A CA 1
ATOM 645 C C . THR A 1 82 ? 12.294 9.301 -17.312 1.00 90.88 82 THR A C 1
ATOM 647 O O . THR A 1 82 ? 11.201 9.201 -16.759 1.00 90.88 82 THR A O 1
ATOM 650 N N . ALA A 1 83 ? 13.155 8.282 -17.356 1.00 91.19 83 ALA A N 1
ATOM 651 C CA . ALA A 1 83 ? 12.895 6.979 -16.749 1.00 91.19 83 ALA A CA 1
ATOM 652 C C . ALA A 1 83 ? 12.688 7.090 -15.230 1.00 91.19 83 ALA A C 1
ATOM 654 O O . ALA A 1 83 ? 11.806 6.431 -14.671 1.00 91.19 83 ALA A O 1
ATOM 655 N N . PHE A 1 84 ? 13.462 7.955 -14.570 1.00 92.06 84 PHE A N 1
ATOM 656 C CA . PHE A 1 84 ? 13.302 8.264 -13.155 1.00 92.06 84 PHE A CA 1
ATOM 657 C C . PHE A 1 84 ? 11.977 8.980 -12.870 1.00 92.06 84 PHE A C 1
ATOM 659 O O . PHE A 1 84 ? 11.284 8.606 -11.929 1.00 92.06 84 PHE A O 1
ATOM 666 N N . LEU A 1 85 ? 11.572 9.948 -13.701 1.00 93.12 85 LEU A N 1
ATOM 667 C CA . LEU A 1 85 ? 10.271 10.616 -13.559 1.00 93.12 85 LEU A CA 1
ATOM 668 C C . LEU A 1 85 ? 9.097 9.643 -13.721 1.00 93.12 85 LEU A C 1
ATOM 670 O O . LEU A 1 85 ? 8.140 9.714 -12.952 1.00 93.12 85 LEU A O 1
ATOM 674 N N . ILE A 1 86 ? 9.187 8.706 -14.671 1.00 91.38 86 ILE A N 1
ATOM 675 C CA . ILE A 1 86 ? 8.200 7.629 -14.831 1.00 91.38 86 ILE A CA 1
ATOM 676 C C . ILE A 1 86 ? 8.134 6.806 -13.543 1.00 91.38 86 ILE A C 1
ATOM 678 O O . ILE A 1 86 ? 7.061 6.663 -12.962 1.00 91.38 86 ILE A O 1
ATOM 682 N N . PHE A 1 87 ? 9.276 6.318 -13.051 1.00 92.56 87 PHE A N 1
ATOM 683 C CA . PHE A 1 87 ? 9.327 5.547 -11.809 1.00 92.56 87 PHE A CA 1
ATOM 684 C C . PHE A 1 87 ? 8.739 6.322 -10.618 1.00 92.56 87 PHE A C 1
ATOM 686 O O . PHE A 1 87 ? 7.961 5.768 -9.845 1.00 92.56 87 PHE A O 1
ATOM 693 N N . LEU A 1 88 ? 9.045 7.615 -10.500 1.00 93.56 88 LEU A N 1
ATOM 694 C CA . LEU A 1 88 ? 8.576 8.473 -9.414 1.00 93.56 88 LEU A CA 1
ATOM 695 C C . LEU A 1 88 ? 7.058 8.710 -9.469 1.00 93.56 88 LEU A C 1
ATOM 697 O O . LEU A 1 88 ? 6.403 8.718 -8.427 1.00 93.56 88 LEU A O 1
ATOM 701 N N . LEU A 1 89 ? 6.467 8.834 -10.659 1.00 93.94 89 LEU A N 1
ATOM 702 C CA . LEU A 1 89 ? 5.011 8.938 -10.821 1.00 93.94 89 LEU A CA 1
ATOM 703 C C . LEU A 1 89 ? 4.290 7.683 -10.300 1.00 93.94 89 LEU A C 1
ATOM 705 O O . LEU A 1 89 ? 3.306 7.769 -9.559 1.00 93.94 89 LEU A O 1
ATOM 709 N N . PHE A 1 90 ? 4.805 6.501 -10.638 1.00 94.62 90 PHE A N 1
ATOM 710 C CA . PH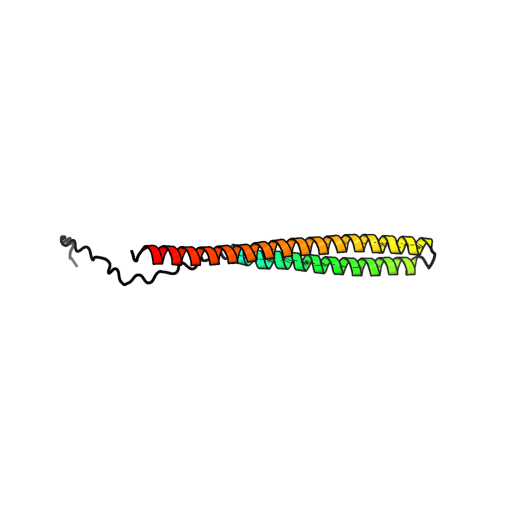E A 1 90 ? 4.271 5.246 -10.110 1.00 94.62 90 PHE A CA 1
ATOM 711 C C . PHE A 1 90 ? 4.549 5.096 -8.610 1.00 94.62 90 PHE A C 1
ATOM 713 O O . PHE A 1 90 ? 3.671 4.659 -7.869 1.00 94.62 90 PHE A O 1
ATOM 720 N N . GLY A 1 91 ? 5.727 5.515 -8.143 1.00 92.31 91 GLY A N 1
ATOM 721 C CA . GLY A 1 91 ? 6.108 5.487 -6.732 1.00 92.31 91 GLY A CA 1
ATOM 722 C C . GLY A 1 91 ? 5.232 6.380 -5.850 1.00 92.31 91 GLY A C 1
ATOM 723 O O . GLY A 1 91 ? 4.792 5.951 -4.787 1.00 92.31 91 GLY A O 1
ATOM 724 N N . THR A 1 92 ? 4.909 7.594 -6.300 1.00 94.44 92 THR A N 1
ATOM 725 C CA . THR A 1 92 ? 4.000 8.502 -5.575 1.00 94.44 92 THR A CA 1
ATOM 726 C C . THR A 1 92 ? 2.572 7.958 -5.532 1.00 94.44 92 THR A C 1
ATOM 728 O O . THR A 1 92 ? 1.923 8.015 -4.488 1.00 94.44 92 THR A O 1
ATOM 731 N N . SER A 1 93 ? 2.109 7.337 -6.619 1.00 94.69 93 SER A N 1
ATOM 732 C CA . SER A 1 93 ? 0.819 6.636 -6.652 1.00 94.69 93 SER A CA 1
ATOM 733 C C . SER A 1 93 ? 0.794 5.439 -5.687 1.00 94.69 93 SER A C 1
ATOM 735 O O . SER A 1 93 ? -0.151 5.277 -4.918 1.00 94.69 93 SER A O 1
ATOM 737 N N . ALA A 1 94 ? 1.860 4.632 -5.658 1.00 94.88 94 ALA A N 1
ATOM 738 C CA . ALA A 1 94 ? 2.010 3.527 -4.711 1.00 94.88 94 ALA A CA 1
ATOM 739 C C . ALA A 1 94 ? 2.014 4.011 -3.254 1.00 94.88 94 ALA A C 1
ATOM 741 O O . ALA A 1 94 ? 1.349 3.423 -2.402 1.00 94.88 94 ALA A O 1
ATOM 742 N N . PHE A 1 95 ? 2.707 5.117 -2.973 1.00 93.88 95 PHE A N 1
ATOM 743 C CA . PHE A 1 95 ? 2.707 5.740 -1.653 1.00 93.88 95 PHE A CA 1
ATOM 744 C C . PHE A 1 95 ? 1.296 6.153 -1.216 1.00 93.88 95 PHE A C 1
ATOM 746 O O . PHE A 1 95 ? 0.900 5.866 -0.086 1.00 93.88 95 PHE A O 1
ATOM 753 N N . PHE A 1 96 ? 0.506 6.753 -2.111 1.00 95.25 96 PHE A N 1
ATOM 754 C CA . PHE A 1 96 ? -0.881 7.121 -1.818 1.00 95.25 96 PHE A CA 1
ATOM 755 C C . PHE A 1 96 ? -1.743 5.906 -1.437 1.00 95.25 96 PHE A C 1
ATOM 757 O O . PHE A 1 96 ? -2.537 5.971 -0.493 1.00 95.25 96 PHE A O 1
ATOM 764 N N . PHE A 1 97 ? -1.556 4.770 -2.113 1.00 94.56 97 PHE A N 1
ATOM 765 C CA . PHE A 1 97 ? -2.246 3.529 -1.764 1.00 94.56 97 PHE A CA 1
ATOM 766 C C . PHE A 1 97 ? -1.831 2.983 -0.393 1.00 94.56 97 PHE A C 1
ATOM 768 O O . PHE A 1 97 ? -2.698 2.615 0.400 1.00 94.56 97 PHE A O 1
ATOM 775 N N . VAL A 1 98 ? -0.533 2.984 -0.065 1.00 93.94 98 VAL A N 1
ATOM 776 C CA . VAL A 1 98 ? -0.059 2.579 1.273 1.00 93.94 98 VAL A CA 1
ATOM 777 C C . VAL A 1 98 ? -0.635 3.491 2.352 1.00 93.94 98 VAL A C 1
ATOM 779 O O . VAL A 1 98 ? -1.137 3.005 3.364 1.00 93.94 98 VAL A O 1
ATOM 782 N N . PHE A 1 99 ? -0.608 4.805 2.131 1.00 94.19 99 PHE A N 1
ATOM 783 C CA . PHE A 1 99 ? -1.157 5.781 3.067 1.00 94.19 99 PHE A CA 1
ATOM 784 C C . PHE A 1 99 ? -2.660 5.564 3.305 1.00 94.19 99 PHE A C 1
ATOM 786 O O . PHE A 1 99 ? -3.129 5.573 4.447 1.00 94.19 99 PHE A O 1
ATOM 793 N N . SER A 1 100 ? -3.409 5.290 2.236 1.00 93.62 100 SER A N 1
ATOM 794 C CA . SER A 1 100 ? -4.837 4.967 2.315 1.00 93.62 100 SER A CA 1
ATOM 795 C C . SER A 1 100 ? -5.084 3.680 3.108 1.00 93.62 100 SER A C 1
ATOM 797 O O . SER A 1 100 ? -5.945 3.658 3.987 1.00 93.62 100 SER A O 1
ATOM 799 N N . ALA A 1 101 ? -4.295 2.626 2.869 1.00 92.31 101 ALA A N 1
ATOM 800 C CA . ALA A 1 101 ? -4.386 1.380 3.628 1.00 92.31 101 ALA A CA 1
ATOM 801 C C . ALA A 1 101 ? -4.130 1.593 5.128 1.00 92.31 101 ALA A C 1
ATOM 803 O O . ALA A 1 101 ? -4.894 1.105 5.957 1.00 92.31 101 ALA A O 1
ATOM 804 N N . GLN A 1 102 ? -3.093 2.360 5.479 1.00 92.12 102 GLN A N 1
ATOM 805 C CA . GLN A 1 102 ? -2.765 2.665 6.874 1.00 92.12 102 GLN A CA 1
ATOM 806 C C . GLN A 1 102 ? -3.868 3.461 7.567 1.00 92.12 102 GLN A C 1
ATOM 808 O O . GLN A 1 102 ? -4.237 3.153 8.698 1.00 92.12 102 GLN A O 1
ATOM 813 N N . SER A 1 103 ? -4.457 4.430 6.867 1.00 89.94 103 SER A N 1
ATOM 814 C CA . SER A 1 103 ? -5.584 5.206 7.390 1.00 89.94 103 SER A CA 1
ATOM 815 C C . SER A 1 103 ? -6.772 4.304 7.736 1.00 89.94 103 SER A C 1
ATOM 817 O O . SER A 1 103 ? -7.398 4.468 8.781 1.00 89.94 103 SER A O 1
ATOM 819 N N . ILE A 1 104 ? -7.048 3.302 6.898 1.00 89.88 104 ILE A N 1
ATOM 820 C CA . ILE A 1 104 ? -8.106 2.321 7.157 1.00 89.88 104 ILE A CA 1
ATOM 821 C C . ILE A 1 104 ? -7.766 1.441 8.364 1.00 89.88 104 ILE A C 1
ATOM 823 O O . ILE A 1 104 ? -8.640 1.208 9.196 1.00 89.88 104 ILE A O 1
ATOM 827 N N . TYR A 1 105 ? -6.521 0.974 8.498 1.00 88.00 105 TYR A N 1
ATOM 828 C CA . TYR A 1 105 ? -6.120 0.179 9.663 1.00 88.00 105 TYR A CA 1
ATOM 829 C C . TYR A 1 105 ? -6.282 0.950 10.975 1.00 88.00 105 TYR A C 1
ATOM 831 O O . TYR A 1 105 ? -6.842 0.407 11.923 1.00 88.00 105 TYR A O 1
ATOM 839 N N . VAL A 1 106 ? -5.922 2.236 11.005 1.00 88.25 106 VAL A N 1
ATOM 840 C CA . VAL A 1 106 ? -6.145 3.095 12.180 1.00 88.25 106 VAL A CA 1
ATOM 841 C C . VAL A 1 106 ? -7.633 3.194 12.530 1.00 88.25 106 VAL A C 1
ATOM 843 O O . VAL A 1 106 ? -8.000 3.098 13.700 1.00 88.25 106 VAL A O 1
ATOM 846 N N . ILE A 1 107 ? -8.512 3.342 11.532 1.00 86.44 107 ILE A N 1
ATOM 847 C CA . ILE A 1 107 ? -9.966 3.371 11.760 1.00 86.44 107 ILE A CA 1
ATOM 848 C C . ILE A 1 107 ? -10.449 2.043 12.360 1.00 86.44 107 ILE A C 1
ATOM 850 O O . ILE A 1 107 ? -11.235 2.047 13.310 1.00 86.44 107 ILE A O 1
ATOM 854 N N . LEU A 1 108 ? -9.965 0.913 11.840 1.00 86.94 108 LEU A N 1
ATOM 855 C CA . LEU A 1 108 ? -10.313 -0.413 12.350 1.00 86.94 108 LEU A CA 1
ATOM 856 C C . LEU A 1 108 ? -9.835 -0.627 13.791 1.00 86.94 108 LEU A C 1
ATOM 858 O O . LEU A 1 108 ? -10.558 -1.234 14.583 1.00 86.94 108 LEU A O 1
ATOM 862 N N . ASP A 1 109 ? -8.658 -0.117 14.147 1.00 83.31 109 ASP A N 1
ATOM 863 C CA . ASP A 1 109 ? -8.125 -0.201 15.509 1.00 83.31 109 ASP A CA 1
ATOM 864 C C . ASP A 1 109 ? -8.940 0.651 16.487 1.00 83.31 109 ASP A C 1
ATOM 866 O O . ASP A 1 109 ? -9.285 0.187 17.578 1.00 83.31 109 ASP A O 1
ATOM 870 N N . ILE A 1 110 ? -9.330 1.865 16.085 1.00 84.00 110 ILE A N 1
ATOM 871 C CA . ILE A 1 110 ? -10.233 2.718 16.873 1.00 84.00 110 ILE A CA 1
ATOM 872 C C . ILE A 1 110 ? -11.573 2.009 17.093 1.00 84.00 110 ILE A C 1
ATOM 874 O O . ILE A 1 110 ? -12.090 1.992 18.214 1.00 84.00 110 ILE A O 1
ATOM 878 N N . GLU A 1 111 ? -12.131 1.389 16.051 1.00 82.50 111 GLU A N 1
ATOM 879 C CA . GLU A 1 111 ? -13.383 0.645 16.162 1.00 82.50 111 GLU A CA 1
ATOM 880 C C . GLU A 1 111 ? -13.244 -0.556 17.111 1.00 82.50 111 GLU A C 1
ATOM 882 O O . GLU A 1 111 ? -14.110 -0.785 17.961 1.00 82.50 111 GLU A O 1
ATOM 887 N N . ALA A 1 112 ? -12.148 -1.309 17.011 1.00 83.44 112 ALA A N 1
ATOM 888 C CA . ALA A 1 112 ? -11.877 -2.441 17.889 1.00 83.44 112 ALA A CA 1
ATOM 889 C C . ALA A 1 112 ? -11.738 -2.006 19.356 1.00 83.44 112 ALA A C 1
ATOM 891 O O . ALA A 1 112 ? -12.337 -2.628 20.239 1.00 83.44 112 ALA A O 1
ATOM 892 N N . ASN A 1 113 ? -11.014 -0.915 19.614 1.00 82.50 113 ASN A N 1
ATOM 893 C CA . ASN A 1 113 ? -10.832 -0.380 20.958 1.00 82.50 113 ASN A CA 1
ATOM 894 C C . ASN A 1 113 ? -12.156 0.131 21.545 1.00 82.50 113 ASN A C 1
ATOM 896 O O . ASN A 1 11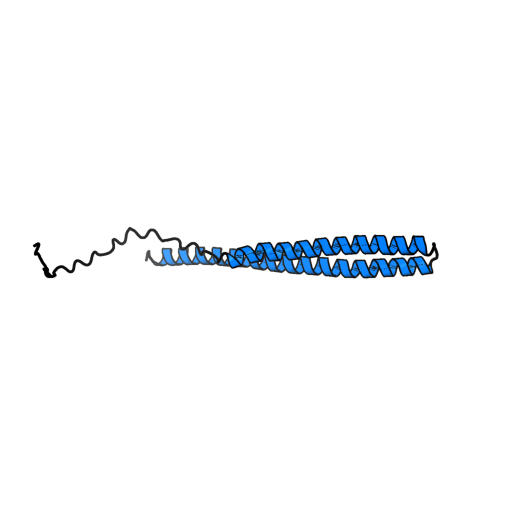3 ? -12.511 -0.212 22.670 1.00 82.50 113 ASN A O 1
ATOM 900 N N . SER A 1 114 ? -12.954 0.853 20.750 1.00 80.94 114 SER A N 1
ATOM 901 C CA . SER A 1 114 ? -14.288 1.311 21.155 1.00 80.94 114 SER A CA 1
ATOM 902 C C . SER A 1 114 ? -15.191 0.145 21.578 1.00 80.94 114 SER A C 1
ATOM 904 O O . SER A 1 114 ? -15.834 0.207 22.628 1.00 80.94 114 SER A O 1
ATOM 906 N N . ARG A 1 115 ? -15.172 -0.970 20.830 1.00 77.44 115 ARG A N 1
ATOM 907 C CA . ARG A 1 115 ? -15.919 -2.191 21.186 1.00 77.44 115 ARG A CA 1
ATOM 908 C C . ARG A 1 115 ? -15.477 -2.764 22.534 1.00 77.44 115 ARG A C 1
ATOM 910 O O . ARG A 1 115 ? -16.323 -3.212 23.308 1.00 77.44 115 ARG A O 1
ATOM 917 N N . GLN A 1 116 ? -14.176 -2.770 22.818 1.00 82.06 116 GLN A N 1
ATOM 918 C CA . GLN A 1 116 ? -13.661 -3.233 24.107 1.00 82.06 116 GLN A CA 1
ATOM 919 C C . GLN A 1 116 ? -14.096 -2.306 25.244 1.00 82.06 116 GLN A C 1
ATOM 921 O O . GLN A 1 116 ? -14.589 -2.793 26.259 1.00 82.06 116 GLN A O 1
ATOM 926 N N . THR A 1 117 ? -14.006 -0.986 25.058 1.00 84.19 117 THR A N 1
ATOM 927 C CA . THR A 1 117 ? -14.449 -0.007 26.058 1.00 84.19 117 THR A CA 1
ATOM 928 C C . THR A 1 117 ? -15.928 -0.173 26.400 1.00 84.19 117 THR A C 1
ATOM 930 O O . THR A 1 117 ? -16.266 -0.212 2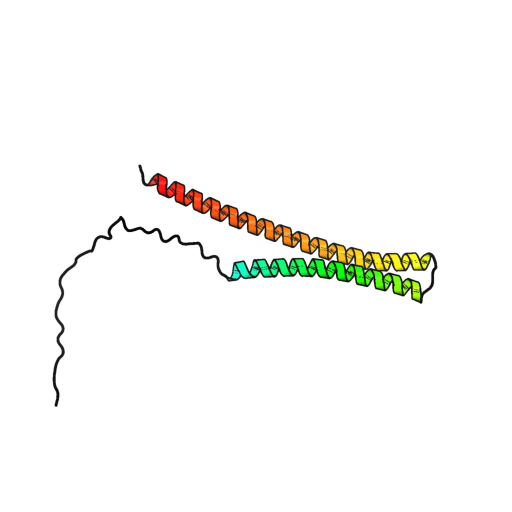7.580 1.00 84.19 117 THR A O 1
ATOM 933 N N . THR A 1 118 ? -16.812 -0.343 25.409 1.00 80.75 118 THR A N 1
ATOM 934 C CA . THR A 1 118 ? -18.249 -0.555 25.660 1.00 80.75 118 THR A CA 1
ATOM 935 C C . THR A 1 118 ? -18.510 -1.827 26.465 1.00 80.75 118 THR A C 1
ATOM 937 O O . THR A 1 118 ? -19.265 -1.785 27.432 1.00 80.75 118 THR A O 1
ATOM 940 N N . LYS A 1 119 ? -17.854 -2.944 26.119 1.00 80.69 119 LYS A N 1
ATOM 9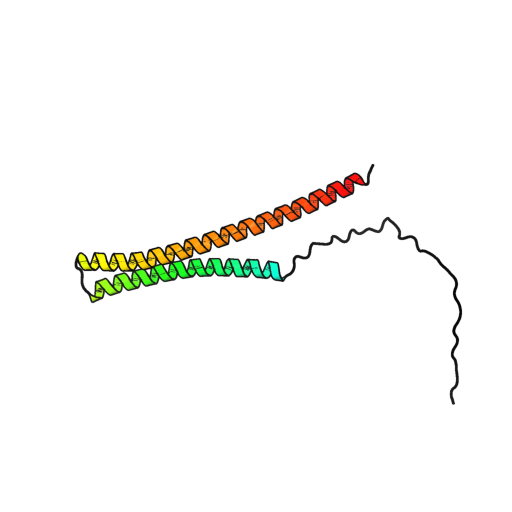41 C CA . LYS A 1 119 ? -17.998 -4.209 26.862 1.00 80.69 119 LYS A CA 1
ATOM 942 C C . LYS A 1 119 ? -17.507 -4.090 28.303 1.00 80.69 119 LYS A C 1
ATOM 944 O O . LYS A 1 119 ? -18.118 -4.641 29.214 1.00 80.69 119 LYS A O 1
ATOM 949 N N . THR A 1 120 ? -16.402 -3.383 28.523 1.00 81.56 120 THR A N 1
ATOM 950 C CA . THR A 1 120 ? -15.872 -3.143 29.870 1.00 81.56 120 THR A CA 1
ATOM 951 C C . THR A 1 120 ? -16.808 -2.250 30.680 1.00 81.56 120 THR A C 1
ATOM 953 O O . THR A 1 120 ? -17.097 -2.567 31.831 1.00 81.56 120 THR A O 1
ATOM 956 N N . LEU A 1 121 ? -17.337 -1.182 30.077 1.00 87.00 121 LEU A N 1
ATOM 957 C CA . LEU A 1 121 ? -18.296 -0.291 30.729 1.00 87.00 121 LEU A CA 1
ATOM 958 C C . LEU A 1 121 ? -19.577 -1.034 31.126 1.00 87.00 121 LEU A C 1
ATOM 960 O O . LEU A 1 121 ? -20.052 -0.874 32.244 1.00 87.00 121 LEU A O 1
ATOM 964 N N . GLU A 1 122 ? -20.098 -1.893 30.250 1.00 83.25 122 GLU A N 1
ATOM 965 C CA . GLU A 1 122 ? -21.262 -2.726 30.550 1.00 83.25 122 GLU A CA 1
ATOM 966 C C . GLU A 1 122 ? -21.016 -3.650 31.750 1.00 83.25 122 GLU A C 1
ATOM 968 O O . GLU A 1 122 ? -21.853 -3.732 32.648 1.00 83.25 122 GLU A O 1
ATOM 973 N N . LYS A 1 123 ? -19.852 -4.310 31.808 1.00 84.00 123 LYS A N 1
ATOM 974 C CA . LYS A 1 123 ? -19.483 -5.150 32.957 1.00 84.00 123 LYS A CA 1
ATOM 975 C C . LYS A 1 123 ? -19.436 -4.346 34.255 1.00 84.00 123 LYS A C 1
ATOM 977 O O . LYS A 1 123 ? -19.962 -4.806 35.262 1.00 84.00 123 LYS A O 1
ATOM 982 N N . ILE A 1 124 ? -18.846 -3.151 34.225 1.00 86.44 124 ILE A N 1
ATOM 983 C CA . ILE A 1 124 ? -18.764 -2.268 35.396 1.00 86.44 124 ILE A CA 1
ATOM 984 C C . ILE A 1 124 ? -20.165 -1.845 35.856 1.00 86.44 124 ILE A C 1
ATOM 986 O O . ILE A 1 124 ? -20.466 -1.943 37.041 1.00 86.44 124 ILE A O 1
ATOM 990 N N . LEU A 1 125 ? -21.040 -1.435 34.932 1.00 87.06 125 LEU A N 1
ATOM 991 C CA . LEU A 1 125 ? -22.416 -1.040 35.251 1.00 87.06 125 LEU A CA 1
ATOM 992 C C . LEU A 1 125 ? -23.235 -2.195 35.838 1.00 87.06 125 LEU A C 1
ATOM 994 O O . LEU A 1 125 ? -23.979 -1.985 36.791 1.00 87.06 125 LEU A O 1
ATOM 998 N N . ARG A 1 126 ? -23.078 -3.419 35.315 1.00 83.44 126 ARG A N 1
ATOM 999 C CA . ARG A 1 126 ? -23.734 -4.612 35.877 1.00 83.44 126 ARG A CA 1
ATOM 1000 C C . ARG A 1 126 ? -23.254 -4.910 37.301 1.00 83.44 126 ARG A C 1
ATOM 1002 O O . ARG A 1 126 ? -24.076 -5.249 38.142 1.00 83.44 126 ARG A O 1
ATOM 1009 N N . ILE A 1 127 ? -21.956 -4.759 37.580 1.00 85.75 127 ILE A N 1
ATOM 1010 C CA . ILE A 1 127 ? -21.393 -4.946 38.929 1.00 85.75 127 ILE A CA 1
ATOM 1011 C C . ILE A 1 127 ? -21.926 -3.883 39.896 1.00 85.75 127 ILE A C 1
ATOM 1013 O O . ILE A 1 127 ? -22.371 -4.224 40.985 1.00 85.75 127 ILE A O 1
ATOM 1017 N N . LEU A 1 128 ? -21.920 -2.608 39.493 1.00 81.81 128 LEU A N 1
ATOM 1018 C CA . LEU A 1 128 ? -22.455 -1.508 40.306 1.00 81.81 128 LEU A CA 1
ATOM 1019 C C . LEU A 1 128 ? -23.937 -1.726 40.629 1.00 81.81 128 LEU A C 1
ATOM 1021 O O . LEU A 1 128 ? -24.320 -1.699 41.791 1.00 81.81 128 LEU A O 1
ATOM 1025 N N . SER A 1 129 ? -24.745 -2.050 39.616 1.00 79.69 129 SER A N 1
ATOM 1026 C CA . SER A 1 129 ? -26.172 -2.329 39.801 1.00 79.69 129 SER A CA 1
ATOM 1027 C C . SER A 1 129 ? -26.446 -3.542 40.690 1.00 79.69 129 SER A C 1
ATOM 1029 O O . SER A 1 129 ? -27.498 -3.578 41.316 1.00 79.69 129 SER A O 1
ATOM 1031 N N . ALA A 1 130 ? -25.571 -4.549 40.710 1.00 75.62 130 ALA A N 1
ATOM 1032 C CA . ALA A 1 130 ? -25.726 -5.705 41.590 1.00 75.62 130 ALA A CA 1
ATOM 1033 C C . ALA A 1 130 ? -25.369 -5.361 43.044 1.00 75.62 130 ALA A C 1
ATOM 1035 O O . ALA A 1 130 ? -26.054 -5.806 43.958 1.00 75.62 130 ALA A O 1
ATOM 1036 N N . ASN A 1 131 ? -24.343 -4.531 43.249 1.00 75.00 131 ASN A N 1
ATOM 1037 C CA . ASN A 1 131 ? -23.908 -4.109 44.580 1.00 75.00 131 ASN A CA 1
ATOM 1038 C C . ASN A 1 131 ? -24.885 -3.122 45.242 1.00 75.00 131 ASN A C 1
ATOM 1040 O O . ASN A 1 131 ? -25.016 -3.133 46.461 1.00 75.00 131 ASN A O 1
ATOM 1044 N N . ASP A 1 132 ? -25.603 -2.308 44.462 1.00 60.00 132 ASP A N 1
ATOM 1045 C CA . ASP A 1 132 ? -26.615 -1.375 44.983 1.00 60.00 132 ASP A CA 1
ATOM 1046 C C . ASP A 1 132 ? -27.894 -2.077 45.498 1.00 60.00 132 ASP A C 1
ATOM 1048 O O . ASP A 1 132 ? -28.727 -1.439 46.137 1.00 60.00 132 ASP A O 1
ATOM 1052 N N . ILE A 1 133 ? -28.070 -3.381 45.240 1.00 56.91 133 ILE A N 1
ATOM 1053 C CA . ILE A 1 133 ? -29.235 -4.170 45.692 1.00 56.91 133 ILE A CA 1
ATOM 1054 C C . ILE A 1 133 ? -29.005 -4.788 47.092 1.00 56.91 133 ILE A C 1
ATOM 1056 O O . ILE A 1 133 ? -29.955 -5.263 47.711 1.00 56.91 133 ILE A O 1
ATOM 1060 N N . GLU A 1 134 ? -27.777 -4.760 47.626 1.00 49.91 134 GLU A N 1
ATOM 1061 C CA . GLU A 1 134 ? -27.422 -5.372 48.924 1.00 49.91 134 GLU A CA 1
ATOM 1062 C C . GLU A 1 134 ? -27.413 -4.403 50.136 1.00 49.91 134 GLU A C 1
ATOM 1064 O O . GLU A 1 134 ? -26.870 -4.750 51.187 1.00 49.91 134 GLU A O 1
ATOM 1069 N N . LEU A 1 135 ? -28.028 -3.216 50.039 1.00 43.22 135 LEU A N 1
ATOM 1070 C CA . LEU A 1 135 ? -28.186 -2.244 51.145 1.00 43.22 135 LEU A CA 1
ATOM 1071 C C . LEU A 1 135 ? -29.649 -2.087 51.579 1.00 43.22 135 LEU A C 1
ATOM 1073 O O . LEU A 1 135 ? -29.867 -1.925 52.803 1.00 43.22 135 LEU A O 1
#

Radius of gyration: 34.37 Å; chains: 1; bounding box: 98×52×77 Å